Protein AF-A0A1Q3JWM0-F1 (afdb_monomer_lite)

Foldseek 3Di:
DVVVVVVVVVVVVVVVLVCQLQVLLVLLVVVVNVCSVVLSVVLNCCVVPPVVCNVVSNVVSVPRDDPDDPPD

Radius of gyration: 16.17 Å; chains: 1; bounding box: 47×20×46 Å

Structure (mmCIF, N/CA/C/O backbone):
data_AF-A0A1Q3JWM0-F1
#
_entry.id   AF-A0A1Q3JWM0-F1
#
loop_
_atom_site.group_PDB
_atom_site.id
_atom_site.type_symbol
_atom_site.label_atom_id
_atom_site.label_alt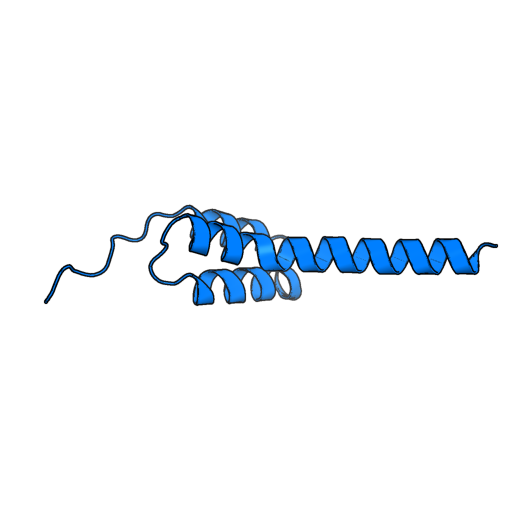_id
_atom_site.label_comp_id
_atom_site.label_asym_id
_atom_site.label_entity_id
_atom_site.label_seq_id
_atom_site.pdbx_PDB_ins_code
_atom_site.Cartn_x
_atom_site.Cartn_y
_atom_site.Cartn_z
_atom_site.occupancy
_atom_site.B_iso_or_equiv
_atom_site.auth_seq_id
_atom_site.auth_comp_id
_atom_site.auth_asym_id
_atom_site.auth_atom_id
_atom_site.pdbx_PDB_model_num
ATOM 1 N N . PHE A 1 1 ? 14.993 -5.609 -28.234 1.00 80.00 1 PHE A N 1
ATOM 2 C CA . PHE A 1 1 ? 15.104 -6.568 -27.113 1.00 80.00 1 PHE A CA 1
ATOM 3 C C . PHE A 1 1 ? 15.007 -5.874 -25.750 1.00 80.00 1 PHE A C 1
ATOM 5 O O . PHE A 1 1 ? 14.015 -6.088 -25.069 1.00 80.00 1 PHE A O 1
ATOM 12 N N . ALA A 1 2 ? 15.936 -4.978 -25.382 1.00 91.38 2 ALA A N 1
ATOM 13 C CA . ALA A 1 2 ? 15.941 -4.304 -24.070 1.00 91.38 2 ALA A CA 1
ATOM 14 C C . ALA A 1 2 ? 14.636 -3.556 -23.709 1.00 91.38 2 ALA A C 1
ATOM 16 O O . ALA A 1 2 ? 14.184 -3.633 -22.573 1.00 91.38 2 ALA A O 1
ATOM 17 N N . ALA A 1 3 ? 13.991 -2.898 -24.680 1.00 92.62 3 ALA A N 1
ATOM 18 C CA . ALA A 1 3 ? 12.746 -2.157 -24.453 1.00 92.62 3 ALA A CA 1
ATOM 19 C C . ALA A 1 3 ? 11.584 -3.036 -23.952 1.00 92.62 3 ALA A C 1
ATOM 21 O O . ALA A 1 3 ? 10.809 -2.604 -23.107 1.00 92.62 3 ALA A O 1
ATOM 22 N N . PHE A 1 4 ? 11.484 -4.279 -24.434 1.00 95.19 4 PHE A N 1
ATOM 23 C CA . PHE A 1 4 ? 10.439 -5.209 -24.003 1.00 95.19 4 PHE A CA 1
ATOM 24 C C . PHE A 1 4 ? 10.631 -5.618 -22.539 1.00 95.19 4 PHE A C 1
ATOM 26 O O . PHE A 1 4 ? 9.685 -5.603 -21.760 1.00 95.19 4 PHE A O 1
ATOM 33 N N . ILE A 1 5 ? 11.874 -5.914 -22.146 1.00 96.12 5 ILE A N 1
ATOM 34 C CA . ILE A 1 5 ? 12.215 -6.251 -20.758 1.00 96.12 5 ILE A CA 1
ATOM 35 C C . ILE A 1 5 ? 11.933 -5.060 -19.843 1.00 96.12 5 ILE A C 1
ATOM 37 O O . ILE A 1 5 ? 11.296 -5.228 -18.810 1.00 96.12 5 ILE A O 1
ATOM 41 N N . LEU A 1 6 ? 12.359 -3.857 -20.241 1.00 96.62 6 LEU A N 1
ATOM 42 C CA . LEU A 1 6 ? 12.090 -2.629 -19.493 1.00 96.62 6 LEU A CA 1
ATOM 43 C C . LEU A 1 6 ? 10.589 -2.404 -19.286 1.00 96.62 6 LEU A C 1
ATOM 45 O O . LEU A 1 6 ? 10.170 -2.118 -18.168 1.00 96.62 6 LEU A O 1
ATOM 49 N N . LEU A 1 7 ? 9.780 -2.592 -20.332 1.00 96.56 7 LEU A N 1
ATOM 50 C CA . LEU A 1 7 ? 8.325 -2.484 -20.244 1.00 96.56 7 LEU A CA 1
ATOM 51 C C . LEU A 1 7 ? 7.751 -3.470 -19.217 1.00 96.56 7 LEU A C 1
ATOM 53 O O . LEU A 1 7 ? 7.017 -3.064 -18.320 1.00 96.56 7 LEU A O 1
ATOM 57 N N . VAL A 1 8 ? 8.102 -4.754 -19.322 1.00 96.75 8 VAL A N 1
ATOM 58 C CA . VAL A 1 8 ? 7.620 -5.793 -18.396 1.00 96.75 8 VAL A CA 1
ATOM 59 C C . VAL A 1 8 ? 8.063 -5.502 -16.963 1.00 96.75 8 VAL A C 1
ATOM 61 O O . VAL A 1 8 ? 7.280 -5.676 -16.030 1.00 96.75 8 VAL A O 1
ATOM 64 N N . LEU A 1 9 ? 9.291 -5.020 -16.776 1.00 97.00 9 LEU A N 1
ATOM 65 C CA . LEU A 1 9 ? 9.843 -4.698 -15.462 1.00 97.00 9 LEU A CA 1
ATOM 66 C C . LEU A 1 9 ? 9.080 -3.537 -14.815 1.00 97.00 9 LEU A C 1
ATOM 68 O O . LEU A 1 9 ? 8.677 -3.645 -13.658 1.00 97.00 9 LEU A O 1
ATOM 72 N N . VAL A 1 10 ? 8.797 -2.476 -15.574 1.00 97.19 10 VAL A N 1
ATOM 73 C CA . VAL A 1 10 ? 7.980 -1.346 -15.107 1.00 97.19 10 VAL A CA 1
ATOM 74 C C . VAL A 1 10 ? 6.557 -1.796 -14.771 1.00 97.19 10 VAL A C 1
ATOM 76 O O . VAL A 1 10 ? 6.059 -1.479 -13.693 1.00 97.19 10 VAL A O 1
ATOM 79 N N . LEU A 1 11 ? 5.915 -2.582 -15.639 1.00 97.06 11 LEU A N 1
ATOM 80 C CA . LEU A 1 11 ? 4.566 -3.103 -15.382 1.00 97.06 11 LEU A CA 1
ATOM 81 C C . LEU A 1 11 ? 4.519 -3.975 -14.124 1.00 97.06 11 LEU A C 1
ATOM 83 O O . LEU A 1 11 ? 3.610 -3.832 -13.309 1.00 97.06 11 LEU A O 1
ATOM 87 N N . THR A 1 12 ? 5.516 -4.839 -13.936 1.00 97.12 12 THR A N 1
ATOM 88 C CA . THR A 1 12 ? 5.613 -5.705 -12.753 1.00 97.12 12 THR A CA 1
ATOM 89 C C . THR A 1 12 ? 5.829 -4.879 -11.488 1.00 97.12 12 THR A C 1
ATOM 91 O O . THR A 1 12 ? 5.166 -5.123 -10.482 1.00 97.12 12 THR A O 1
ATOM 94 N N . ALA A 1 13 ? 6.696 -3.864 -11.532 1.00 95.44 13 ALA A N 1
ATOM 95 C CA . ALA A 1 13 ? 6.922 -2.971 -10.398 1.00 95.44 13 ALA A CA 1
ATOM 96 C C . ALA A 1 13 ? 5.639 -2.224 -9.994 1.00 95.44 13 ALA A C 1
ATOM 98 O O . ALA A 1 13 ? 5.296 -2.186 -8.812 1.00 95.44 13 ALA A O 1
ATOM 99 N N . ILE A 1 14 ? 4.893 -1.695 -10.970 1.00 95.50 14 ILE A N 1
ATOM 100 C CA . ILE A 1 14 ? 3.606 -1.028 -10.724 1.00 95.50 14 ILE A CA 1
ATOM 101 C C . ILE A 1 14 ? 2.591 -2.016 -10.141 1.00 95.50 14 ILE A C 1
ATOM 103 O O . ILE A 1 14 ? 1.918 -1.694 -9.164 1.00 95.50 14 ILE A O 1
ATOM 107 N N . ALA A 1 15 ? 2.501 -3.228 -10.693 1.00 94.06 15 ALA A N 1
ATOM 108 C CA . ALA A 1 15 ? 1.589 -4.252 -10.194 1.00 94.06 15 ALA A CA 1
ATOM 109 C C . ALA A 1 15 ? 1.881 -4.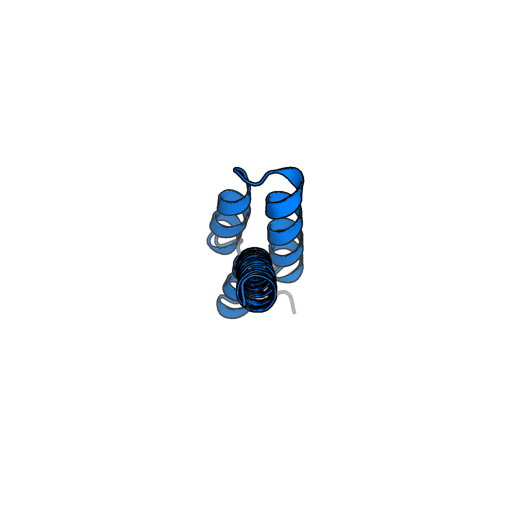603 -8.727 1.00 94.06 15 ALA A C 1
ATOM 111 O O . ALA A 1 15 ? 0.965 -4.611 -7.907 1.00 94.06 15 ALA A O 1
ATOM 112 N N . VAL A 1 16 ? 3.152 -4.819 -8.372 1.00 93.06 16 VAL A N 1
ATOM 113 C CA . VAL A 1 16 ? 3.565 -5.083 -6.984 1.00 93.06 16 VAL A CA 1
ATOM 114 C C . VAL A 1 16 ? 3.206 -3.908 -6.071 1.00 93.06 16 VAL A C 1
ATOM 116 O O . VAL A 1 16 ? 2.674 -4.122 -4.983 1.00 93.06 16 VAL A O 1
ATOM 119 N N . PHE A 1 17 ? 3.427 -2.672 -6.520 1.00 91.25 17 PHE A N 1
ATOM 120 C CA . PHE A 1 17 ? 3.104 -1.473 -5.745 1.00 91.25 17 PHE A CA 1
ATOM 121 C C . PHE A 1 17 ? 1.598 -1.334 -5.469 1.00 91.25 17 PHE A C 1
ATOM 123 O O . PHE A 1 17 ? 1.193 -1.074 -4.335 1.00 91.25 17 PHE A O 1
ATOM 130 N N . VAL A 1 18 ? 0.759 -1.571 -6.481 1.00 91.12 18 VAL A N 1
ATOM 131 C CA . VAL A 1 18 ? -0.706 -1.543 -6.344 1.00 91.12 18 VAL A CA 1
ATOM 132 C C . VAL A 1 18 ? -1.192 -2.642 -5.399 1.00 91.12 18 VAL A C 1
ATOM 134 O O . VAL A 1 18 ? -2.009 -2.378 -4.517 1.00 91.12 18 VAL A O 1
ATOM 137 N N . LEU A 1 19 ? -0.661 -3.860 -5.535 1.00 89.69 19 LEU A N 1
ATOM 138 C CA . LEU A 1 19 ? -0.992 -4.971 -4.640 1.00 89.69 19 LEU A CA 1
ATOM 139 C C . LEU A 1 19 ? -0.634 -4.648 -3.185 1.00 89.69 19 LEU A C 1
ATOM 141 O O . LEU A 1 19 ? -1.420 -4.949 -2.285 1.00 89.69 19 LEU A O 1
ATOM 145 N N . MET A 1 20 ? 0.502 -3.982 -2.962 1.00 89.00 20 MET A N 1
ATOM 146 C CA . MET A 1 20 ? 0.891 -3.495 -1.641 1.00 89.00 20 MET A CA 1
ATOM 147 C C . MET A 1 20 ? -0.144 -2.492 -1.106 1.00 89.00 20 MET A C 1
ATOM 149 O O . MET A 1 20 ? -0.670 -2.681 -0.019 1.00 89.00 20 MET A O 1
ATOM 153 N N . GLY A 1 21 ? -0.543 -1.479 -1.878 1.00 88.31 21 GLY A N 1
ATOM 154 C CA . GLY A 1 21 ? -1.561 -0.507 -1.445 1.00 88.31 21 GLY A CA 1
ATOM 155 C C . GLY A 1 21 ? -2.911 -1.135 -1.064 1.00 88.31 21 GLY A C 1
ATOM 156 O O . GLY A 1 21 ? -3.531 -0.726 -0.082 1.00 88.31 21 GLY A O 1
ATOM 157 N N . MET A 1 22 ? -3.345 -2.168 -1.793 1.00 87.25 22 MET A N 1
ATOM 158 C CA . MET A 1 22 ? -4.646 -2.823 -1.583 1.00 87.25 22 MET A CA 1
ATOM 159 C C . MET A 1 22 ? -4.660 -3.870 -0.458 1.00 87.25 22 MET A C 1
ATOM 161 O O . MET A 1 22 ? -5.733 -4.179 0.072 1.00 87.25 22 MET A O 1
ATOM 165 N N . ALA A 1 23 ? -3.506 -4.421 -0.073 1.00 88.06 23 ALA A N 1
ATOM 166 C CA . ALA A 1 23 ? -3.424 -5.493 0.920 1.00 88.06 23 ALA A CA 1
ATOM 167 C 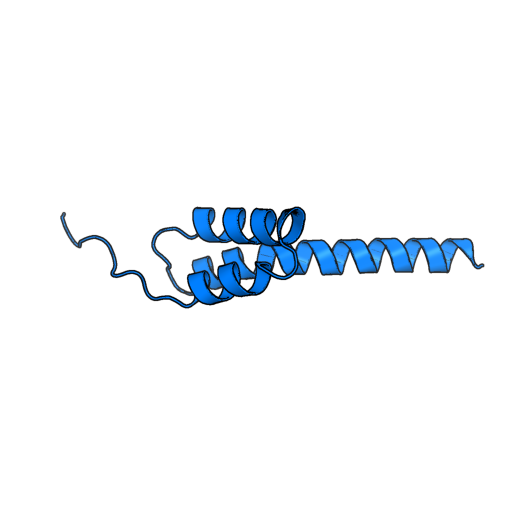C . ALA A 1 23 ? -4.099 -5.171 2.278 1.00 88.06 23 ALA A C 1
ATOM 169 O O . ALA A 1 23 ? -4.852 -6.022 2.760 1.00 88.06 23 ALA A O 1
ATOM 170 N N . PRO A 1 24 ? -3.939 -3.975 2.888 1.00 84.31 24 PRO A N 1
ATOM 171 C CA . PRO A 1 24 ? -4.525 -3.670 4.196 1.00 84.31 24 PRO A CA 1
ATOM 172 C C . PRO A 1 24 ? -6.055 -3.634 4.143 1.00 84.31 24 PRO A C 1
ATOM 174 O O . PRO A 1 24 ? -6.724 -4.224 4.991 1.00 84.31 24 PRO A O 1
ATOM 177 N N . GLY A 1 25 ? -6.620 -3.012 3.102 1.00 84.69 25 GLY A N 1
ATOM 178 C CA . GLY A 1 25 ? -8.068 -2.948 2.892 1.00 84.69 25 GLY A CA 1
ATOM 179 C C . GLY A 1 25 ? -8.684 -4.322 2.624 1.00 84.69 25 GLY A C 1
ATOM 180 O O . GLY A 1 25 ? -9.761 -4.639 3.1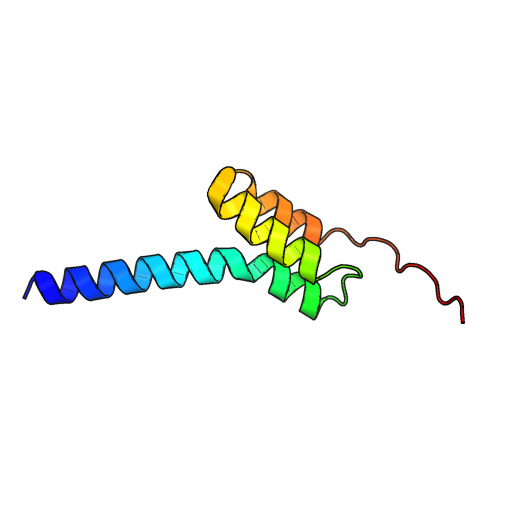34 1.00 84.69 25 GLY A O 1
ATOM 181 N N . TYR A 1 26 ? -7.983 -5.175 1.873 1.00 86.19 26 TYR A N 1
ATOM 182 C CA . TYR A 1 26 ? -8.429 -6.544 1.621 1.00 86.19 26 TYR A CA 1
ATOM 183 C C . TYR A 1 26 ? -8.442 -7.398 2.898 1.00 86.19 26 TYR A C 1
ATOM 185 O O . TYR A 1 26 ? -9.420 -8.105 3.153 1.00 86.19 26 TYR A O 1
ATOM 193 N N . ILE A 1 27 ? -7.397 -7.298 3.727 1.00 84.31 27 ILE A N 1
ATOM 194 C CA . ILE A 1 27 ? -7.314 -7.996 5.021 1.00 84.31 27 ILE A CA 1
ATOM 195 C C . ILE A 1 27 ? -8.424 -7.510 5.964 1.00 84.31 27 ILE A C 1
ATOM 197 O O . ILE A 1 27 ? -9.106 -8.335 6.573 1.00 84.31 27 ILE A O 1
ATOM 201 N N . ALA A 1 28 ? -8.677 -6.200 6.018 1.00 84.62 28 ALA A N 1
ATOM 202 C CA . ALA A 1 28 ? -9.749 -5.627 6.829 1.00 84.62 28 ALA A CA 1
ATOM 203 C C . ALA A 1 28 ? -11.144 -6.119 6.402 1.00 84.62 28 ALA A C 1
ATOM 205 O O . ALA A 1 28 ? -11.953 -6.492 7.254 1.00 84.62 28 ALA A O 1
ATOM 206 N N . LYS A 1 29 ? -11.419 -6.192 5.088 1.00 81.06 29 LYS A N 1
ATOM 207 C CA . LYS A 1 29 ? -12.678 -6.755 4.556 1.00 81.06 29 LYS A CA 1
ATOM 208 C C . LYS A 1 29 ? -12.832 -8.231 4.918 1.00 81.06 29 LYS A C 1
ATOM 210 O O . LYS A 1 29 ? -13.895 -8.639 5.374 1.00 81.06 29 LYS A O 1
ATOM 215 N N . ARG A 1 30 ? -11.770 -9.029 4.757 1.00 82.38 30 ARG A N 1
ATOM 216 C CA . ARG A 1 30 ? -11.764 -10.463 5.108 1.00 82.38 30 ARG A CA 1
ATOM 217 C C . ARG A 1 30 ? -12.032 -10.709 6.595 1.00 82.38 30 ARG A C 1
ATOM 219 O O . ARG A 1 30 ? -12.580 -11.753 6.932 1.00 82.38 30 ARG A O 1
ATOM 226 N N . ARG A 1 31 ? -11.640 -9.776 7.465 1.00 77.75 31 ARG A N 1
ATOM 227 C CA . ARG A 1 31 ? -11.761 -9.891 8.925 1.00 77.75 31 ARG A CA 1
ATOM 228 C C . ARG A 1 31 ? -13.012 -9.238 9.522 1.00 77.75 31 ARG A C 1
ATOM 230 O O . ARG A 1 31 ? -13.126 -9.209 10.738 1.00 77.75 31 ARG A O 1
ATOM 237 N N . ASN A 1 32 ? -13.953 -8.744 8.709 1.00 73.44 32 ASN A N 1
ATOM 238 C CA . ASN A 1 32 ? -15.119 -7.984 9.196 1.00 73.44 32 ASN A CA 1
ATOM 239 C C . ASN A 1 32 ? -14.725 -6.794 10.094 1.00 73.44 32 ASN A C 1
ATOM 241 O O . ASN A 1 32 ? -15.373 -6.507 11.102 1.00 73.44 32 ASN A O 1
ATOM 245 N N . HIS A 1 33 ? -13.653 -6.087 9.726 1.00 75.31 33 HIS A N 1
ATOM 246 C CA . HIS A 1 33 ? -13.275 -4.854 10.409 1.00 75.31 33 HIS A CA 1
ATOM 247 C C . HIS A 1 33 ? -14.406 -3.812 10.259 1.00 75.31 33 HIS A C 1
ATOM 249 O O . HIS A 1 33 ? -14.950 -3.690 9.160 1.00 75.31 33 HIS A O 1
ATOM 255 N N . PRO A 1 34 ? -14.759 -3.027 11.298 1.00 78.81 34 PRO A N 1
ATOM 256 C CA . PRO A 1 34 ? -15.884 -2.082 11.245 1.00 78.81 34 PRO A CA 1
ATOM 257 C C . PRO A 1 34 ? -15.707 -0.947 10.223 1.00 78.81 34 PRO A C 1
ATOM 259 O O . PRO A 1 34 ? -16.689 -0.377 9.755 1.00 78.81 34 PRO A O 1
ATOM 262 N N . TRP A 1 35 ? -14.463 -0.633 9.844 1.00 79.62 35 TRP A N 1
ATOM 263 C CA . TRP A 1 35 ? -14.134 0.457 8.914 1.00 79.62 35 TRP A CA 1
ATOM 264 C C . TRP A 1 35 ? -13.169 -0.004 7.810 1.00 79.62 35 TRP A C 1
ATOM 266 O O . TRP A 1 35 ? -12.036 0.472 7.741 1.00 79.62 35 TRP A O 1
ATOM 276 N N . PRO A 1 36 ? -13.566 -0.945 6.935 1.00 81.12 36 PRO A N 1
ATOM 277 C CA . PRO A 1 36 ? -12.649 -1.544 5.965 1.00 81.12 36 PRO A CA 1
ATOM 278 C C . PRO A 1 36 ? -12.164 -0.527 4.920 1.00 81.12 36 PRO A C 1
ATOM 280 O O . PRO A 1 36 ? -11.020 -0.582 4.481 1.00 81.12 36 PRO A O 1
ATOM 283 N N . GLN A 1 37 ? -13.012 0.443 4.571 1.00 83.50 37 GLN A N 1
ATOM 284 C CA . GLN A 1 37 ? -12.680 1.535 3.651 1.00 83.50 37 GLN A CA 1
ATOM 285 C C . GLN A 1 37 ? -11.629 2.488 4.240 1.00 83.50 37 GLN A C 1
ATOM 287 O O . GLN A 1 37 ? -10.745 2.944 3.524 1.00 83.50 37 GLN A O 1
ATOM 292 N N . ALA A 1 38 ? -11.685 2.761 5.549 1.00 87.00 38 ALA A N 1
ATOM 293 C CA . ALA A 1 38 ? -10.701 3.614 6.213 1.00 87.00 38 ALA A CA 1
ATOM 294 C C . ALA A 1 38 ? -9.313 2.960 6.216 1.00 87.00 38 ALA A C 1
ATOM 296 O O . ALA A 1 38 ? -8.320 3.630 5.951 1.00 87.00 38 ALA A O 1
ATOM 297 N N . VAL A 1 39 ? -9.253 1.644 6.452 1.00 87.31 39 VAL A N 1
ATOM 298 C CA . VAL A 1 39 ? -8.004 0.869 6.393 1.00 87.31 39 VAL A CA 1
ATOM 299 C C . VAL A 1 39 ? -7.450 0.833 4.966 1.00 87.31 39 VAL A C 1
ATOM 301 O O . VAL A 1 39 ? -6.242 0.933 4.772 1.00 87.31 39 VAL A O 1
ATOM 304 N N . GLU A 1 40 ? -8.320 0.727 3.958 1.00 89.75 40 GLU A N 1
ATOM 305 C CA . GLU A 1 40 ? -7.931 0.772 2.544 1.00 89.75 40 GLU A CA 1
ATOM 306 C C . GLU A 1 40 ? -7.297 2.123 2.180 1.00 89.75 40 GLU A C 1
ATOM 308 O O . GLU A 1 40 ? -6.183 2.160 1.658 1.00 89.75 40 GLU A O 1
ATOM 313 N N . VAL A 1 41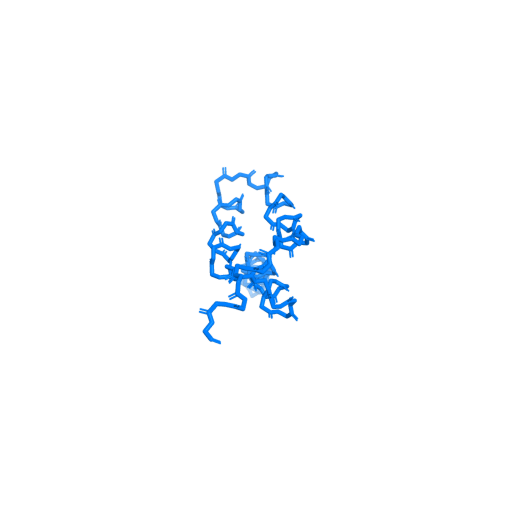 ? -7.944 3.237 2.538 1.00 89.50 41 VAL A N 1
ATOM 314 C CA . VAL A 1 41 ? -7.402 4.588 2.313 1.00 89.50 41 VAL A CA 1
ATOM 315 C C . VAL A 1 41 ? -6.122 4.820 3.119 1.00 89.50 41 VAL A C 1
ATOM 317 O O . VAL A 1 41 ? -5.169 5.377 2.581 1.00 89.50 41 VAL A O 1
ATOM 320 N N . ALA A 1 42 ? -6.057 4.358 4.371 1.00 89.25 42 ALA A N 1
ATOM 321 C CA . ALA A 1 42 ? -4.845 4.432 5.187 1.00 89.25 42 ALA A CA 1
ATOM 322 C C . ALA A 1 42 ? -3.693 3.627 4.569 1.00 89.25 42 ALA A C 1
ATOM 324 O O . ALA A 1 42 ? -2.562 4.105 4.547 1.00 89.25 42 ALA A O 1
ATOM 325 N N . GLY A 1 43 ? -3.974 2.450 4.004 1.00 91.25 43 GLY A N 1
ATOM 326 C CA . GLY A 1 43 ? -3.008 1.659 3.247 1.00 91.25 43 GLY A CA 1
ATOM 327 C C . GLY A 1 43 ? -2.397 2.458 2.101 1.00 91.25 43 GLY A C 1
ATOM 328 O O . GLY A 1 43 ? -1.182 2.598 2.031 1.00 91.25 43 GLY A O 1
ATOM 329 N N . TRP A 1 44 ? -3.220 3.065 1.250 1.00 91.25 44 TRP A N 1
ATOM 330 C CA . TRP A 1 44 ? -2.729 3.897 0.146 1.00 91.25 44 TRP A CA 1
ATOM 331 C C . TRP A 1 44 ? -2.012 5.168 0.613 1.00 91.25 44 TRP A C 1
ATOM 333 O O . TRP A 1 44 ? -0.936 5.489 0.106 1.00 91.25 44 TRP A O 1
ATOM 343 N N . ALA A 1 45 ? -2.568 5.872 1.599 1.00 90.81 45 ALA A N 1
ATOM 344 C CA . ALA A 1 45 ? -1.991 7.104 2.122 1.00 90.81 45 ALA A CA 1
ATOM 345 C C . ALA A 1 45 ? -0.616 6.855 2.756 1.00 90.81 45 ALA A C 1
ATOM 347 O O . ALA A 1 45 ? 0.344 7.551 2.431 1.00 90.81 45 ALA A O 1
ATOM 348 N N . LEU A 1 46 ? -0.486 5.832 3.605 1.00 89.62 46 LEU A N 1
ATOM 349 C CA . LEU A 1 46 ? 0.789 5.499 4.236 1.00 89.62 46 LEU A CA 1
ATOM 350 C C . LEU A 1 46 ? 1.793 4.918 3.237 1.00 89.62 46 LEU A C 1
ATOM 352 O O . LEU A 1 46 ? 2.982 5.154 3.411 1.00 89.62 46 LEU A O 1
ATOM 356 N N . LEU A 1 47 ? 1.355 4.223 2.183 1.00 88.62 47 LEU A N 1
ATOM 357 C CA . LEU A 1 47 ? 2.251 3.751 1.120 1.00 88.62 47 LEU A CA 1
ATOM 358 C C . LEU A 1 47 ? 2.870 4.929 0.347 1.00 88.62 47 LEU A C 1
ATOM 360 O O . LEU A 1 47 ? 4.079 4.945 0.129 1.00 88.62 47 LEU A O 1
ATOM 364 N N . ILE A 1 48 ? 2.049 5.912 -0.043 1.00 86.75 48 ILE A N 1
ATOM 365 C CA . ILE A 1 48 ? 2.460 7.045 -0.891 1.00 86.75 48 ILE A CA 1
ATOM 366 C C . ILE A 1 48 ? 3.221 8.106 -0.091 1.00 86.75 48 ILE A C 1
ATOM 368 O O . ILE A 1 48 ? 4.269 8.571 -0.530 1.00 86.75 48 ILE A O 1
ATOM 372 N N . PHE A 1 49 ? 2.703 8.500 1.074 1.00 87.00 49 PHE A N 1
ATOM 373 C CA . PHE A 1 49 ? 3.283 9.585 1.872 1.00 87.00 49 PHE A CA 1
ATOM 374 C C . PHE A 1 49 ? 4.319 9.102 2.881 1.00 87.00 49 PHE A C 1
ATOM 376 O O . PHE A 1 49 ? 5.185 9.870 3.290 1.00 87.00 49 PHE A O 1
ATOM 383 N N . GLY A 1 50 ? 4.199 7.853 3.327 1.00 81.50 50 GLY A N 1
ATOM 384 C CA . GLY A 1 50 ? 4.902 7.376 4.507 1.00 81.50 50 GLY A CA 1
ATOM 385 C C . GLY A 1 50 ? 5.821 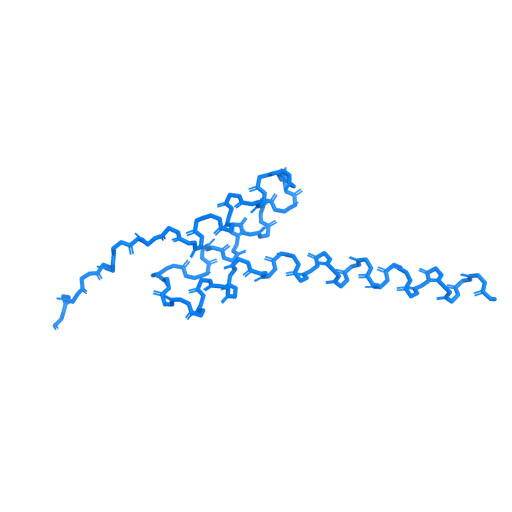6.190 4.285 1.00 81.50 50 GLY A C 1
ATOM 386 O O . GLY A 1 50 ? 6.585 5.946 5.205 1.00 81.50 50 GLY A O 1
ATOM 387 N N . PHE A 1 51 ? 5.738 5.479 3.147 1.00 83.38 51 PHE A N 1
ATOM 388 C CA . PHE A 1 51 ? 6.325 4.171 2.787 1.00 83.38 51 PHE A CA 1
ATOM 389 C C . PHE A 1 51 ? 6.681 3.240 3.967 1.00 83.38 51 PHE A C 1
ATOM 391 O O . PHE A 1 51 ? 6.035 2.220 4.178 1.00 83.38 51 PHE A O 1
ATOM 398 N N . VAL A 1 52 ? 7.663 3.627 4.782 1.00 85.88 52 VAL A N 1
ATOM 399 C CA . VAL A 1 52 ? 7.940 3.128 6.141 1.00 85.88 52 VAL A CA 1
ATOM 400 C C . VAL A 1 52 ? 6.712 3.011 7.049 1.00 85.88 52 VAL A C 1
ATOM 402 O O . VAL A 1 52 ? 6.668 2.094 7.861 1.00 85.88 52 VAL A O 1
ATOM 405 N N . LEU A 1 53 ? 5.729 3.910 6.956 1.00 85.31 53 LEU A N 1
ATOM 406 C CA . LEU A 1 53 ? 4.524 3.872 7.794 1.00 85.31 53 LEU A CA 1
ATOM 407 C C . LEU A 1 53 ? 3.473 2.886 7.275 1.00 85.31 53 LEU A C 1
ATOM 409 O O . LEU A 1 53 ? 2.529 2.574 7.993 1.00 85.31 53 LEU A O 1
ATOM 413 N N . TRP A 1 54 ? 3.619 2.360 6.060 1.00 88.00 54 TRP A N 1
ATOM 414 C CA . TRP A 1 54 ? 2.663 1.420 5.477 1.00 88.00 54 TRP A CA 1
ATOM 415 C C . TRP A 1 54 ? 2.360 0.176 6.344 1.00 88.00 54 TRP A C 1
ATOM 417 O O . TRP A 1 54 ? 1.183 -0.168 6.487 1.00 88.00 54 TRP A O 1
ATOM 427 N N . PRO A 1 55 ? 3.341 -0.462 7.019 1.00 86.25 55 PRO A N 1
ATOM 428 C CA . PRO A 1 55 ? 3.080 -1.561 7.946 1.00 86.25 55 PRO A CA 1
ATOM 429 C C . PRO A 1 55 ? 2.154 -1.171 9.103 1.00 86.25 55 PRO A C 1
ATOM 431 O O . PRO A 1 55 ? 1.462 -2.035 9.630 1.00 86.25 55 PRO A O 1
ATOM 434 N N . LEU A 1 56 ? 2.078 0.108 9.488 1.00 85.50 56 LEU A N 1
ATOM 435 C CA . LEU A 1 56 ? 1.134 0.554 10.517 1.00 85.50 56 LEU A CA 1
ATOM 436 C C . LEU A 1 56 ? -0.320 0.443 10.042 1.00 85.50 56 LEU A C 1
ATOM 438 O O . LEU A 1 56 ? -1.175 0.076 10.842 1.00 85.50 56 LEU A O 1
ATOM 442 N N . ALA A 1 57 ? -0.611 0.678 8.755 1.00 86.81 57 ALA A N 1
ATOM 443 C CA . ALA A 1 57 ? -1.950 0.431 8.202 1.00 86.81 57 ALA A CA 1
ATOM 444 C C . ALA A 1 57 ? -2.298 -1.062 8.225 1.00 86.81 57 ALA A C 1
ATOM 446 O O . ALA A 1 57 ? -3.444 -1.415 8.502 1.00 86.81 57 ALA A O 1
ATOM 447 N N . LEU A 1 58 ? -1.315 -1.942 7.989 1.00 84.19 58 LEU A N 1
ATOM 448 C CA . LEU A 1 58 ? -1.506 -3.379 8.184 1.00 84.19 58 LEU A CA 1
ATOM 449 C C . LEU A 1 58 ? -1.792 -3.701 9.648 1.00 84.19 58 LEU A C 1
ATOM 451 O O . LEU A 1 58 ? -2.787 -4.359 9.918 1.00 84.19 58 LEU A O 1
ATOM 455 N N . VAL A 1 59 ? -0.972 -3.219 10.589 1.00 85.31 59 VAL A N 1
ATOM 456 C CA . VAL A 1 59 ? -1.198 -3.422 12.032 1.00 85.31 59 VAL A CA 1
ATOM 457 C C . VAL A 1 59 ? -2.599 -2.957 12.420 1.00 85.31 59 VAL A C 1
ATOM 459 O O . VAL A 1 59 ? -3.296 -3.673 13.129 1.00 85.31 59 VAL A O 1
ATOM 462 N N . TRP A 1 60 ? -3.059 -1.822 11.895 1.00 82.62 60 TRP A N 1
ATOM 463 C CA . TRP A 1 60 ? -4.409 -1.325 12.140 1.00 82.62 60 TRP A CA 1
ATOM 464 C C . TRP A 1 60 ? -5.505 -2.217 11.536 1.00 82.62 60 TRP A C 1
ATOM 466 O O . TRP A 1 60 ? -6.553 -2.374 12.146 1.00 82.62 60 TRP A O 1
ATOM 476 N N . ALA A 1 61 ? -5.247 -2.886 10.407 1.00 84.81 61 ALA A N 1
ATOM 477 C CA . ALA A 1 61 ? -6.128 -3.932 9.875 1.00 84.81 61 ALA A CA 1
ATOM 478 C C . ALA A 1 61 ? -6.230 -5.168 10.798 1.00 84.81 61 ALA A C 1
ATOM 480 O O . ALA A 1 61 ? -7.204 -5.918 10.707 1.00 84.81 61 ALA A O 1
ATOM 481 N N . PHE A 1 62 ? -5.215 -5.406 11.641 1.00 78.06 62 PHE A N 1
ATOM 482 C CA . PHE A 1 62 ? -5.172 -6.488 12.634 1.00 78.06 62 PHE A CA 1
ATOM 483 C C . PHE A 1 62 ? -5.646 -6.064 14.026 1.00 78.06 62 PHE A C 1
ATOM 485 O O . PHE A 1 62 ? -5.933 -6.936 14.842 1.00 78.06 62 PHE A O 1
ATOM 492 N N . VAL A 1 63 ? -5.710 -4.763 14.315 1.00 78.00 63 VAL A N 1
ATOM 493 C CA . VAL A 1 63 ? -6.261 -4.261 15.573 1.00 78.00 63 VAL A CA 1
ATOM 494 C C . VAL A 1 63 ? -7.765 -4.499 15.555 1.00 78.00 63 VAL A C 1
ATOM 496 O O . VAL A 1 63 ? -8.499 -3.896 14.777 1.00 78.00 63 VAL A O 1
ATOM 499 N N . ASP A 1 64 ? -8.226 -5.381 16.435 1.00 61.75 64 ASP A N 1
ATOM 500 C CA . ASP A 1 64 ? -9.647 -5.602 16.658 1.00 61.75 64 ASP A CA 1
ATOM 501 C C . ASP A 1 64 ? -10.242 -4.362 17.337 1.00 61.75 64 ASP A C 1
ATOM 503 O O . ASP A 1 64 ? -10.130 -4.161 18.548 1.00 61.75 64 ASP A O 1
ATOM 507 N N . VAL A 1 65 ? -10.865 -3.490 16.545 1.00 60.25 65 VAL A N 1
ATOM 508 C CA . VAL A 1 65 ? -11.691 -2.409 17.084 1.00 60.25 65 VAL A CA 1
ATOM 509 C C . VAL A 1 65 ? -13.028 -3.034 17.493 1.00 60.25 65 VAL A C 1
ATOM 511 O O . VAL A 1 65 ? -13.680 -3.645 16.640 1.00 60.25 65 VAL A O 1
ATOM 514 N N . PRO A 1 66 ? -13.460 -2.918 18.765 1.00 54.84 66 PRO A N 1
ATOM 515 C CA . PRO A 1 66 ? -14.699 -3.532 19.223 1.00 54.84 66 PRO A CA 1
ATOM 516 C C . PRO A 1 66 ? -15.858 -3.097 18.325 1.00 54.84 66 PRO A C 1
ATOM 518 O O . PRO A 1 66 ? -16.036 -1.906 18.049 1.00 54.84 66 PRO A O 1
ATOM 521 N N . GLN A 1 67 ? -16.619 -4.082 17.835 1.00 57.34 67 GLN A N 1
ATOM 522 C CA . GLN A 1 67 ? -17.775 -3.845 16.979 1.00 57.34 67 GLN A CA 1
ATOM 523 C C . GLN A 1 67 ? -18.710 -2.862 17.678 1.00 57.34 67 GLN A C 1
ATOM 525 O O . GLN A 1 67 ? -19.141 -3.077 18.813 1.00 57.34 67 GLN A O 1
ATOM 530 N N . LYS A 1 68 ? -18.998 -1.751 17.001 1.00 53.69 68 LYS A N 1
ATOM 531 C CA . LYS A 1 68 ? -19.903 -0.730 17.509 1.00 53.69 68 LYS A CA 1
ATOM 532 C C . LYS A 1 68 ? -21.323 -1.296 17.458 1.00 53.69 68 LYS A C 1
ATOM 534 O O . LYS A 1 68 ? -21.989 -1.170 16.445 1.00 53.69 68 LYS A O 1
ATOM 539 N N . GLY A 1 69 ? -21.726 -1.934 18.555 1.00 49.72 69 GLY A N 1
ATOM 540 C CA . GLY A 1 69 ? -23.107 -2.126 18.981 1.00 49.72 69 GLY A CA 1
ATOM 541 C C . GLY A 1 69 ? -24.010 -2.937 18.053 1.00 49.72 69 GLY A C 1
ATOM 542 O O . GLY A 1 69 ? -24.540 -2.430 17.071 1.00 49.72 69 GLY A O 1
ATOM 543 N N . ALA A 1 70 ? -24.361 -4.132 18.518 1.00 54.16 70 ALA A N 1
ATOM 544 C CA . ALA A 1 70 ? -25.722 -4.641 18.407 1.00 54.16 70 ALA A CA 1
ATOM 545 C C . ALA A 1 70 ? -26.701 -3.681 19.130 1.00 54.16 70 ALA A C 1
ATOM 547 O O . ALA A 1 70 ? -27.164 -3.957 20.233 1.00 54.16 70 ALA A O 1
ATOM 548 N N . GLN A 1 71 ? -26.937 -2.503 18.549 1.00 51.12 71 GLN A N 1
ATOM 549 C CA . GLN A 1 71 ? -27.992 -1.568 18.940 1.00 51.12 71 GLN A CA 1
ATOM 550 C C . GLN A 1 71 ? -29.000 -1.464 17.795 1.00 51.12 71 GLN A C 1
ATOM 552 O O . GLN A 1 71 ? -29.073 -0.413 17.168 1.00 51.12 71 GLN A O 1
ATOM 557 N N . GLN A 1 72 ? -29.731 -2.545 17.511 1.00 45.84 72 GLN A N 1
ATOM 558 C CA . GLN A 1 72 ? -31.090 -2.503 16.953 1.00 45.84 72 GLN A CA 1
ATOM 559 C C . GLN A 1 72 ? -31.865 -3.711 17.467 1.00 45.84 72 GLN A C 1
ATOM 561 O O . GLN A 1 72 ? -31.339 -4.836 17.320 1.00 45.84 72 GLN A O 1
#

pLDDT: mean 83.42, std 12.42, range [45.84, 97.19]

Secondary structure (DSSP, 8-state):
-HHHHHHHHHHHHHHHHHHHHHHHHHHHHHTT-S-HHHHHHHHHHIIIIIGGGHHHHHHHHHS-PPP-----

Sequence (72 aa):
FAAFILLVLVLTAIAVFVLMGMAPGYIAKRRNHPWPQAVEVAGWALLIFGFVLWPLALVWAFVDVPQKGAQQ